Protein AF-A0A1A8JD53-F1 (afdb_monomer_lite)

InterPro domains:
  IPR029255 Ceroid-lipofuscinosis neuronal protein 6 [PF15156] (1-127)
  IPR029255 Ceroid-lipofuscinosis neuronal protein 6 [PTHR16244] (1-127)

Organism: Nothobranchius kuhntae (NCBI:txid321403)

Sequence (157 aa):
LIERSPRVVSRTAIYICIITFVMGASIHLVGDSINHRLILSGYQLHLSVRENPIIKDLKPASLIDSFELLYYYDEHLGHLLWYIPFFIILFIYFSGCFSSSEEQRKMPVSGWLLLGPSALYYCFGVTVLLVTLWVAFLWNDPVLRHKYPRLFYVPEP

pLDDT: mean 76.56, std 12.84, range [42.78, 91.38]

Foldseek 3Di:
DQVPFPDPDPPVVVVVLVVLLVVLVVLQVVLVVVVVVCVVVVFDPVDQLVVTPVNVPDPPPVVSVVNNVSVCCNVPVSVVSNCVSVVVVLVCVLVRVLPDPDDPDDDPPVSVVVSVVVSVVVVVVVVVVVVVVVVVVCVPDVVNCVVDVDPDDDDDD

Structure (mmCIF, N/CA/C/O backbone):
data_AF-A0A1A8JD53-F1
#
_entry.id   AF-A0A1A8JD53-F1
#
loop_
_atom_site.group_PDB
_atom_site.id
_atom_site.type_symbol
_atom_site.label_atom_id
_atom_site.label_alt_id
_atom_site.label_comp_id
_atom_site.label_asym_id
_atom_site.label_entity_id
_atom_site.label_seq_id
_atom_site.pdbx_PDB_ins_code
_atom_site.Cartn_x
_atom_site.Cartn_y
_atom_site.Cartn_z
_atom_site.occupancy
_atom_site.B_iso_or_equiv
_atom_site.auth_seq_id
_atom_site.auth_comp_id
_atom_site.auth_asym_id
_atom_site.auth_atom_id
_atom_site.pdbx_PDB_model_num
ATOM 1 N N . LEU A 1 1 ? -20.731 8.889 11.500 1.00 47.28 1 LEU A N 1
ATOM 2 C CA . LEU A 1 1 ? -20.176 7.837 12.393 1.00 47.28 1 LEU A CA 1
ATOM 3 C C . LEU A 1 1 ? -19.236 8.403 13.470 1.00 47.28 1 LEU A C 1
ATOM 5 O O . LEU A 1 1 ? -19.379 7.990 14.608 1.00 47.28 1 LEU A O 1
ATOM 9 N N . ILE A 1 2 ? -18.364 9.383 13.177 1.00 43.22 2 ILE A N 1
ATOM 10 C CA . ILE A 1 2 ? -17.500 10.055 14.184 1.00 43.22 2 ILE A CA 1
ATOM 11 C C . ILE A 1 2 ? -18.265 11.010 15.125 1.00 43.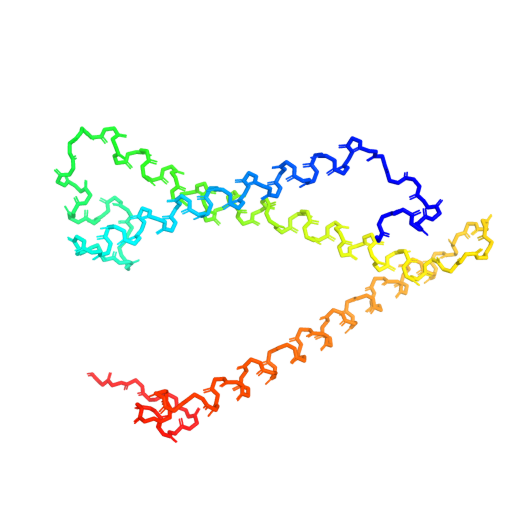22 2 ILE A C 1
ATOM 13 O O . ILE A 1 2 ? -17.906 11.155 16.286 1.00 43.22 2 ILE A O 1
ATOM 17 N N . GLU A 1 3 ? -19.360 11.612 14.658 1.00 46.44 3 GLU A N 1
ATOM 18 C CA . GLU A 1 3 ? -20.115 12.638 15.402 1.00 46.44 3 GLU A CA 1
ATOM 19 C C . GLU A 1 3 ? -20.948 12.105 16.583 1.00 46.44 3 GLU A C 1
ATOM 21 O O . GLU A 1 3 ? -21.433 12.881 17.397 1.00 46.44 3 GLU A O 1
ATOM 26 N N . ARG A 1 4 ? -21.119 10.780 16.691 1.00 50.25 4 ARG A N 1
ATOM 27 C CA . ARG A 1 4 ? -21.910 10.133 17.756 1.00 50.25 4 ARG A CA 1
ATOM 28 C C . ARG A 1 4 ? -21.063 9.476 18.852 1.00 50.25 4 ARG A C 1
ATOM 30 O O . ARG A 1 4 ? -21.623 8.815 19.719 1.00 50.25 4 ARG A O 1
ATOM 37 N N . SER A 1 5 ? -19.736 9.617 18.817 1.00 44.72 5 SER A N 1
ATOM 38 C CA . SER A 1 5 ? -18.856 9.005 19.820 1.00 44.72 5 SER A CA 1
ATOM 39 C C . SER A 1 5 ? -18.658 9.933 21.030 1.00 44.72 5 SER A C 1
ATOM 41 O O . SER A 1 5 ? -18.235 11.073 20.841 1.00 44.72 5 SER A O 1
ATOM 43 N N . PRO A 1 6 ? -18.889 9.466 22.275 1.00 46.75 6 PRO A N 1
ATOM 44 C CA . PRO A 1 6 ? -18.688 10.259 23.494 1.00 46.75 6 PRO A CA 1
ATOM 45 C C . PRO A 1 6 ? -17.206 10.524 23.817 1.00 46.75 6 PRO A C 1
ATOM 47 O O . PRO A 1 6 ? -16.895 11.319 24.703 1.00 46.75 6 PRO A O 1
ATOM 50 N N . ARG A 1 7 ? -16.268 9.878 23.107 1.00 52.19 7 ARG A N 1
ATOM 51 C CA . ARG A 1 7 ? -14.827 10.141 23.215 1.00 52.19 7 ARG A CA 1
ATOM 52 C C . ARG A 1 7 ? -14.381 11.042 22.070 1.00 52.19 7 ARG A C 1
ATOM 54 O O . ARG A 1 7 ? -14.359 10.623 20.914 1.00 52.19 7 ARG A O 1
ATOM 61 N N . VAL A 1 8 ? -13.985 12.266 22.412 1.00 55.59 8 VAL A N 1
ATOM 62 C CA . VAL A 1 8 ? -13.417 13.237 21.472 1.00 55.59 8 VAL A CA 1
ATOM 63 C C . VAL A 1 8 ? -12.033 12.745 21.048 1.00 55.59 8 VAL A C 1
ATOM 65 O O . VAL A 1 8 ? -11.030 13.018 21.704 1.00 55.59 8 VAL A O 1
ATOM 68 N N . VAL A 1 9 ? -11.963 11.970 19.966 1.00 61.91 9 VAL A N 1
ATOM 69 C CA . VAL A 1 9 ? -10.680 11.685 19.315 1.00 61.91 9 VAL A CA 1
ATOM 70 C C . VAL A 1 9 ? -10.125 13.025 18.835 1.00 61.91 9 VAL A C 1
ATOM 72 O O . VAL A 1 9 ? -10.843 13.804 18.204 1.00 61.91 9 VAL A O 1
ATOM 75 N N . SER A 1 10 ? -8.868 13.323 19.174 1.00 72.25 10 SER A N 1
ATOM 76 C CA . SER A 1 10 ? -8.233 14.584 18.783 1.00 72.25 10 SER A CA 1
ATOM 77 C C . SER A 1 10 ? -8.376 14.787 17.274 1.00 72.25 10 SER A C 1
ATOM 79 O O . SER A 1 10 ? -7.968 13.929 16.490 1.00 72.25 10 SER A O 1
ATOM 81 N N . ARG A 1 11 ? -8.949 15.925 16.860 1.00 77.38 11 ARG A N 1
ATOM 82 C CA . ARG A 1 11 ? -9.136 16.262 15.438 1.00 77.38 11 ARG A CA 1
ATOM 83 C C . ARG A 1 11 ? -7.814 16.174 14.673 1.00 77.38 11 ARG A C 1
ATOM 85 O O . ARG A 1 11 ? -7.787 15.682 13.552 1.00 77.38 11 ARG A O 1
ATOM 92 N N . THR A 1 12 ? -6.713 16.556 15.318 1.00 79.25 12 THR A N 1
ATOM 93 C CA . THR A 1 12 ? -5.354 16.429 14.781 1.00 79.25 12 THR A CA 1
ATOM 94 C C . THR A 1 12 ? -4.987 14.976 14.479 1.00 79.25 12 THR A C 1
ATOM 96 O O . THR A 1 12 ? -4.462 14.694 13.408 1.00 79.25 12 THR A O 1
ATOM 99 N N . ALA A 1 13 ? -5.306 14.038 15.375 1.00 77.94 13 ALA A N 1
ATOM 100 C CA . ALA A 1 13 ? -5.021 12.617 15.167 1.00 77.94 13 ALA A CA 1
ATOM 101 C C . ALA A 1 13 ? -5.834 12.031 14.001 1.00 77.94 13 ALA A C 1
ATOM 103 O O . ALA A 1 13 ? -5.307 11.232 13.228 1.00 77.94 13 ALA A O 1
ATOM 104 N N . ILE A 1 14 ? -7.088 12.469 13.835 1.00 79.38 14 ILE A N 1
ATOM 105 C CA . ILE A 1 14 ? -7.931 12.076 12.697 1.00 79.38 14 ILE A CA 1
ATOM 106 C C . ILE A 1 14 ? -7.319 12.577 11.387 1.00 79.38 14 ILE A C 1
ATOM 108 O O . ILE A 1 14 ? -7.165 11.794 10.454 1.00 79.38 14 ILE A O 1
ATOM 112 N N . TYR A 1 15 ? -6.925 13.852 11.319 1.00 81.75 15 TYR A N 1
ATOM 113 C CA . TYR A 1 15 ? -6.302 14.400 10.113 1.00 81.75 15 TYR A CA 1
ATOM 114 C C . TYR A 1 15 ? -4.985 13.709 9.774 1.00 81.75 15 TYR A C 1
ATOM 116 O O . TYR A 1 15 ? -4.769 13.390 8.611 1.00 81.75 15 TYR A O 1
ATOM 124 N N . ILE A 1 16 ? -4.147 13.404 10.769 1.00 85.00 16 ILE A N 1
ATOM 125 C CA . ILE A 1 16 ? -2.920 12.630 10.549 1.00 85.00 16 ILE A CA 1
ATOM 126 C C . ILE A 1 16 ? -3.257 11.247 9.981 1.00 85.00 16 ILE A C 1
ATOM 128 O O . ILE A 1 16 ? -2.661 10.852 8.988 1.00 85.00 16 ILE A O 1
ATOM 132 N N . CYS A 1 17 ? -4.248 10.537 10.531 1.00 82.00 17 CYS A N 1
ATOM 133 C CA . CYS A 1 17 ? -4.659 9.233 9.998 1.00 82.00 17 CYS A CA 1
ATOM 134 C C . CYS A 1 17 ? -5.154 9.324 8.548 1.00 82.00 17 CYS A C 1
ATOM 136 O O . CYS A 1 17 ? -4.777 8.491 7.727 1.00 82.00 17 CYS A O 1
ATOM 138 N N . ILE A 1 18 ? -5.966 10.339 8.225 1.00 84.94 18 ILE A N 1
ATOM 139 C CA . ILE A 1 18 ? -6.466 10.561 6.861 1.00 84.94 18 ILE A CA 1
ATOM 140 C C . ILE A 1 18 ? -5.305 10.868 5.913 1.00 84.94 18 ILE A C 1
ATOM 142 O O . ILE A 1 18 ? -5.225 10.261 4.853 1.00 84.94 18 ILE A O 1
ATOM 146 N N . ILE A 1 19 ? -4.392 11.767 6.289 1.00 87.06 19 ILE A N 1
ATOM 147 C CA . ILE A 1 19 ? -3.236 12.138 5.461 1.00 87.06 19 ILE A CA 1
ATOM 148 C C . ILE A 1 19 ? -2.350 10.918 5.202 1.00 87.06 19 ILE A C 1
ATOM 150 O O . ILE A 1 19 ? -2.014 10.651 4.053 1.00 87.06 19 ILE A O 1
ATOM 154 N N . THR A 1 20 ? -2.017 10.152 6.242 1.00 87.25 20 THR A N 1
ATOM 155 C CA . THR A 1 20 ? -1.215 8.924 6.142 1.00 87.25 20 THR A CA 1
ATOM 156 C C . THR A 1 20 ? -1.873 7.908 5.208 1.00 87.25 20 THR A C 1
ATOM 158 O O . THR A 1 20 ? -1.216 7.382 4.311 1.00 87.25 20 THR A O 1
ATOM 161 N N . PHE A 1 21 ? -3.181 7.684 5.358 1.00 87.06 21 PHE A N 1
ATOM 162 C CA . PHE A 1 21 ? -3.932 6.760 4.510 1.00 87.06 21 PHE A CA 1
ATOM 163 C C . PHE A 1 21 ? -3.987 7.223 3.047 1.00 87.06 21 PHE A C 1
ATOM 165 O O . PHE A 1 21 ? -3.718 6.438 2.139 1.00 87.06 21 PHE A O 1
ATOM 172 N N . VAL A 1 22 ? -4.303 8.502 2.809 1.00 90.12 22 VAL A N 1
ATOM 173 C CA . VAL A 1 22 ? -4.364 9.089 1.461 1.00 90.12 22 VAL A CA 1
ATOM 174 C C . VAL A 1 22 ? -2.994 9.041 0.791 1.00 90.12 22 VAL A C 1
ATOM 176 O O . VAL A 1 22 ? -2.910 8.698 -0.387 1.00 90.12 22 VAL A O 1
ATOM 179 N N . MET A 1 23 ? -1.924 9.329 1.532 1.00 91.25 23 MET A N 1
ATOM 180 C CA . MET A 1 23 ? -0.552 9.230 1.037 1.00 91.25 23 MET A CA 1
ATOM 181 C C . MET A 1 23 ? -0.228 7.794 0.605 1.00 91.25 23 MET A C 1
ATOM 183 O O . MET A 1 23 ? 0.182 7.588 -0.535 1.00 91.25 23 MET A O 1
ATOM 187 N N . GLY A 1 24 ? -0.484 6.804 1.470 1.00 88.31 24 GLY A N 1
ATOM 188 C CA . GLY A 1 24 ? -0.259 5.388 1.156 1.00 88.31 24 GLY A CA 1
ATOM 189 C C . GLY A 1 24 ? -1.056 4.916 -0.063 1.00 88.31 24 GLY A C 1
ATOM 190 O O . GLY A 1 24 ? -0.487 4.328 -0.976 1.00 88.31 24 GLY A O 1
ATOM 191 N N . ALA A 1 25 ? -2.348 5.258 -0.133 1.00 88.44 25 ALA A N 1
ATOM 192 C CA . ALA A 1 25 ? -3.197 4.927 -1.281 1.00 88.44 25 ALA A CA 1
ATOM 193 C C . ALA A 1 25 ? -2.707 5.576 -2.587 1.00 88.44 25 ALA A C 1
ATOM 195 O O . ALA A 1 25 ? -2.771 4.962 -3.648 1.00 88.44 25 ALA A O 1
ATOM 196 N N . SER A 1 26 ? -2.220 6.818 -2.514 1.00 90.81 26 SER A N 1
ATOM 197 C CA . SER A 1 26 ? -1.728 7.548 -3.688 1.00 90.81 26 SER A CA 1
ATOM 198 C C . SER A 1 26 ? -0.458 6.916 -4.247 1.00 90.81 26 SER A C 1
ATOM 200 O O . SER A 1 26 ? -0.342 6.764 -5.459 1.00 90.81 26 SER A O 1
ATOM 202 N N . ILE A 1 27 ? 0.475 6.521 -3.376 1.00 89.12 27 ILE A N 1
ATOM 203 C CA . ILE A 1 27 ? 1.708 5.840 -3.790 1.00 89.12 27 ILE A CA 1
ATOM 204 C C . ILE A 1 27 ? 1.383 4.500 -4.447 1.00 89.12 27 ILE A C 1
ATOM 206 O O . ILE A 1 27 ? 1.912 4.226 -5.520 1.00 89.12 27 ILE A O 1
ATOM 210 N N . HIS A 1 28 ? 0.458 3.734 -3.869 1.00 89.81 28 HIS A N 1
ATOM 211 C CA . HIS A 1 28 ? 0.033 2.454 -4.428 1.00 89.81 28 HIS A CA 1
ATOM 212 C C . HIS A 1 28 ? -0.610 2.599 -5.810 1.00 89.81 28 HIS A C 1
ATOM 214 O O . HIS A 1 28 ? -0.224 1.924 -6.757 1.00 89.81 28 HIS A O 1
ATOM 220 N N . LEU A 1 29 ? -1.509 3.575 -5.980 1.00 91.25 29 LEU A N 1
ATOM 221 C CA . LEU A 1 29 ? -2.111 3.872 -7.285 1.00 91.25 29 LEU A CA 1
ATOM 222 C C . LEU A 1 29 ? -1.072 4.295 -8.334 1.00 91.25 29 LEU A C 1
ATOM 224 O O . LEU A 1 29 ? -1.199 3.955 -9.513 1.00 91.25 29 LEU A O 1
ATOM 228 N N . VAL A 1 30 ? -0.049 5.049 -7.925 1.00 91.38 30 VAL A N 1
ATOM 229 C CA . VAL A 1 30 ? 1.059 5.435 -8.810 1.00 91.38 30 VAL A CA 1
ATOM 230 C C . VAL A 1 30 ? 1.908 4.215 -9.178 1.00 91.38 30 VAL A C 1
ATOM 232 O O . VAL A 1 30 ? 2.227 4.049 -10.359 1.00 91.38 30 VAL A O 1
ATOM 235 N N . GLY A 1 31 ? 2.220 3.357 -8.203 1.00 88.75 31 GLY A N 1
ATOM 236 C CA . GLY A 1 31 ? 2.914 2.082 -8.394 1.00 88.75 31 GLY A CA 1
ATOM 237 C C . GLY A 1 31 ? 2.191 1.190 -9.400 1.00 88.75 31 GLY A C 1
ATOM 238 O O . GLY A 1 31 ? 2.771 0.827 -10.425 1.00 88.75 31 GLY A O 1
ATOM 239 N N . ASP A 1 32 ? 0.896 0.955 -9.193 1.00 88.19 32 ASP A N 1
ATOM 240 C CA . ASP A 1 32 ? 0.044 0.156 -10.079 1.00 88.19 32 ASP A CA 1
ATOM 241 C C . ASP A 1 32 ? -0.048 0.735 -11.494 1.00 88.19 32 ASP A C 1
ATOM 243 O O . ASP A 1 32 ? 0.071 0.009 -12.483 1.00 88.19 32 ASP A O 1
ATOM 247 N N . SER A 1 33 ? -0.216 2.055 -11.623 1.00 90.56 33 SER A N 1
ATOM 248 C CA . SER A 1 33 ? -0.274 2.721 -12.930 1.00 90.56 33 SER A CA 1
ATOM 249 C C . SER A 1 33 ? 1.026 2.536 -13.722 1.00 90.56 33 SER A C 1
ATOM 251 O O . SER A 1 33 ? 0.998 2.309 -14.938 1.00 90.56 33 SER A O 1
ATOM 253 N N . ILE A 1 34 ? 2.175 2.643 -13.052 1.00 87.94 34 ILE A N 1
ATOM 254 C CA . ILE A 1 34 ? 3.486 2.430 -13.672 1.00 87.94 34 ILE A CA 1
ATOM 255 C C . ILE A 1 34 ? 3.672 0.956 -14.017 1.00 87.94 34 ILE A C 1
ATOM 257 O O . ILE A 1 34 ? 4.036 0.649 -15.152 1.00 87.94 34 ILE A O 1
ATOM 261 N N . ASN A 1 35 ? 3.364 0.052 -13.089 1.00 87.50 35 ASN A N 1
ATOM 262 C CA . ASN A 1 35 ? 3.493 -1.386 -13.291 1.00 87.50 35 ASN A CA 1
ATOM 263 C C . ASN A 1 35 ? 2.635 -1.859 -14.473 1.00 87.50 35 ASN A C 1
ATOM 265 O O . ASN A 1 35 ? 3.122 -2.547 -15.363 1.00 87.50 35 ASN A O 1
ATOM 269 N N . HIS A 1 36 ? 1.392 -1.385 -14.572 1.00 87.38 36 HIS A N 1
ATOM 270 C CA . HIS A 1 36 ? 0.516 -1.679 -15.703 1.00 87.38 36 HIS A CA 1
ATOM 271 C C . HIS A 1 36 ? 1.120 -1.228 -17.043 1.00 87.38 36 HIS A C 1
ATOM 273 O O . HIS A 1 36 ? 1.113 -1.978 -18.020 1.00 87.38 36 HIS A O 1
ATOM 279 N N . ARG A 1 37 ? 1.694 -0.018 -17.107 1.00 88.50 37 ARG A N 1
ATOM 280 C CA . ARG A 1 37 ? 2.381 0.470 -18.319 1.00 88.50 37 ARG A CA 1
ATOM 281 C C . ARG A 1 37 ? 3.634 -0.336 -18.642 1.00 88.50 37 ARG A C 1
ATOM 283 O O . ARG A 1 37 ? 3.914 -0.570 -19.813 1.00 88.50 37 ARG A O 1
ATOM 290 N N . LEU A 1 38 ? 4.379 -0.753 -17.626 1.00 85.81 38 LEU A N 1
ATOM 291 C CA . LEU A 1 38 ? 5.565 -1.581 -17.793 1.00 85.81 38 LEU A CA 1
ATOM 292 C C . LEU A 1 38 ? 5.191 -2.971 -18.323 1.00 85.81 38 LEU A C 1
ATOM 294 O O . LEU A 1 38 ? 5.819 -3.438 -19.272 1.00 85.81 38 LEU A O 1
ATOM 298 N N . ILE A 1 39 ? 4.139 -3.600 -17.794 1.00 86.69 39 ILE A N 1
ATOM 299 C CA . ILE A 1 39 ? 3.639 -4.903 -18.266 1.00 86.69 39 ILE A CA 1
ATOM 300 C C . ILE A 1 39 ? 3.246 -4.826 -19.746 1.00 86.69 39 ILE A C 1
ATOM 302 O O . ILE A 1 39 ? 3.615 -5.710 -20.517 1.00 86.69 39 ILE A O 1
ATOM 306 N N . LEU A 1 40 ? 2.580 -3.744 -20.170 1.00 87.19 40 LEU A N 1
ATOM 307 C CA . LEU A 1 40 ? 2.259 -3.513 -21.587 1.00 87.19 40 LEU A CA 1
ATOM 308 C C . LEU A 1 40 ? 3.508 -3.404 -22.477 1.00 87.19 40 LEU A C 1
ATOM 310 O O . LEU A 1 40 ? 3.459 -3.783 -23.644 1.00 87.19 40 LEU A O 1
ATOM 314 N N . SER A 1 41 ? 4.626 -2.930 -21.928 1.00 83.88 41 SER A N 1
ATOM 315 C CA . SER A 1 41 ? 5.925 -2.871 -22.610 1.00 83.88 41 SER A CA 1
ATOM 316 C C . SER A 1 41 ? 6.715 -4.188 -22.546 1.00 83.88 41 SER A C 1
ATOM 318 O O . SER A 1 41 ? 7.816 -4.251 -23.087 1.00 83.88 41 SER A O 1
ATOM 320 N N . GLY A 1 42 ? 6.176 -5.235 -21.905 1.00 83.81 42 GLY A N 1
ATOM 321 C CA . GLY A 1 42 ? 6.791 -6.563 -21.775 1.00 83.81 42 GLY A CA 1
ATOM 322 C C . GLY A 1 42 ? 7.471 -6.837 -20.428 1.00 83.81 42 GLY A C 1
ATOM 323 O O . GLY A 1 42 ? 8.277 -7.764 -20.328 1.00 83.81 42 GLY A O 1
ATOM 324 N N . TYR A 1 43 ? 7.205 -6.024 -19.399 1.00 83.44 43 TYR A N 1
ATOM 325 C CA . TYR A 1 43 ? 7.851 -6.152 -18.092 1.00 83.44 43 TYR A CA 1
ATOM 326 C C . TYR A 1 43 ? 7.517 -7.482 -17.416 1.00 83.44 43 TYR A C 1
ATOM 328 O O . TYR A 1 43 ? 6.362 -7.818 -17.161 1.00 83.44 43 TYR A O 1
ATOM 336 N N . GLN A 1 44 ? 8.566 -8.228 -17.086 1.00 83.81 44 GLN A N 1
ATOM 337 C CA . GLN A 1 44 ? 8.485 -9.472 -16.337 1.00 83.81 44 GLN A CA 1
ATOM 338 C C . GLN A 1 44 ? 8.393 -9.225 -14.824 1.00 83.81 44 GLN A C 1
ATOM 340 O O . GLN A 1 44 ? 9.377 -8.869 -14.184 1.00 83.81 44 GLN A O 1
ATOM 345 N N . LEU A 1 45 ? 7.214 -9.489 -14.253 1.00 79.88 45 LEU A N 1
ATOM 346 C CA . LEU A 1 45 ? 6.909 -9.327 -12.821 1.00 79.88 45 LEU A CA 1
ATOM 347 C C . LEU A 1 45 ? 7.742 -10.214 -11.880 1.00 79.88 45 LEU A C 1
ATOM 349 O O . LEU A 1 45 ? 7.829 -9.925 -10.696 1.00 79.88 45 LEU A O 1
ATOM 353 N N . HIS A 1 46 ? 8.323 -11.305 -12.385 1.00 79.31 46 HIS A N 1
ATOM 354 C CA . HIS A 1 46 ? 9.126 -12.228 -11.574 1.00 79.31 46 HIS A CA 1
ATOM 355 C C . HIS A 1 46 ? 10.573 -11.759 -11.378 1.00 79.31 46 HIS A C 1
ATOM 357 O O . HIS A 1 46 ? 11.289 -12.326 -10.556 1.00 79.31 46 HIS A O 1
ATOM 363 N N . LEU A 1 47 ? 11.013 -10.768 -12.157 1.00 81.00 47 LEU A N 1
ATOM 364 C CA . LEU A 1 47 ? 12.338 -10.179 -12.032 1.00 81.00 47 LEU A CA 1
ATOM 365 C C . LEU A 1 47 ? 12.267 -8.942 -11.149 1.00 81.00 47 LEU A C 1
ATOM 367 O O . LEU A 1 47 ? 11.296 -8.182 -11.198 1.00 81.00 47 LEU A O 1
ATOM 371 N N . SER A 1 48 ? 13.337 -8.701 -10.395 1.00 80.81 48 SER A N 1
ATOM 372 C CA . SER A 1 48 ? 13.488 -7.424 -9.705 1.00 80.81 48 SER A CA 1
ATOM 373 C C . SER A 1 48 ? 13.55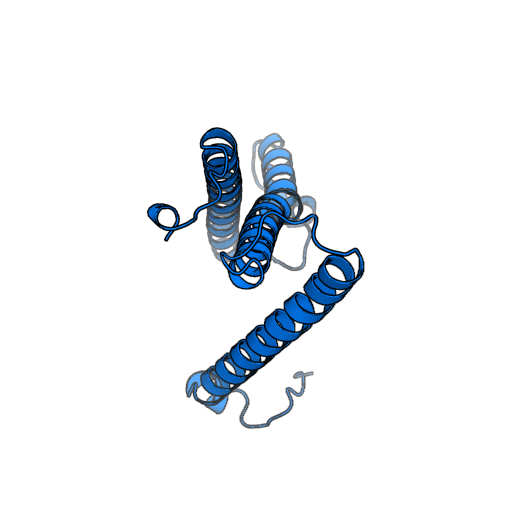9 -6.271 -10.717 1.00 80.81 48 SER A C 1
ATOM 375 O O . SER A 1 48 ? 13.994 -6.438 -11.864 1.00 80.81 48 SER A O 1
ATOM 377 N N . VAL A 1 49 ? 13.166 -5.071 -10.277 1.00 81.94 49 VAL A N 1
ATOM 378 C CA . VAL A 1 49 ? 13.149 -3.839 -11.091 1.00 81.94 49 VAL A CA 1
ATOM 379 C C . VAL A 1 49 ? 14.474 -3.635 -11.836 1.00 81.94 49 VAL A C 1
ATOM 381 O O . VAL A 1 49 ? 14.485 -3.323 -13.026 1.00 81.94 49 VAL A O 1
ATOM 384 N N . ARG A 1 50 ? 15.602 -3.879 -11.158 1.00 81.44 50 ARG A N 1
ATOM 385 C CA . ARG A 1 50 ? 16.958 -3.681 -11.690 1.00 81.44 50 ARG A CA 1
ATOM 386 C C . ARG A 1 50 ? 17.408 -4.787 -12.645 1.00 81.44 50 ARG A C 1
ATOM 388 O O . ARG A 1 50 ? 18.292 -4.562 -13.471 1.00 81.44 50 ARG A O 1
ATOM 395 N N . GLU A 1 51 ? 16.838 -5.981 -12.549 1.00 83.88 51 GLU A N 1
ATOM 396 C CA . GLU A 1 51 ? 17.199 -7.117 -13.403 1.00 83.88 51 GLU A CA 1
ATOM 397 C C . GLU A 1 51 ? 16.452 -7.106 -14.733 1.00 83.88 51 GLU A C 1
ATOM 399 O O . GLU A 1 51 ? 16.966 -7.644 -15.721 1.00 83.88 51 GLU A O 1
ATOM 404 N N . ASN A 1 52 ? 15.299 -6.438 -14.774 1.00 84.12 52 ASN A N 1
ATOM 405 C CA . ASN A 1 52 ? 14.412 -6.428 -15.922 1.00 84.12 52 ASN A CA 1
ATOM 406 C C . ASN A 1 52 ? 15.048 -5.723 -17.141 1.00 84.12 52 ASN A C 1
ATOM 408 O O . ASN A 1 52 ? 15.451 -4.557 -17.045 1.00 84.12 52 ASN A O 1
ATOM 412 N N . PRO A 1 53 ? 15.136 -6.392 -18.308 1.00 82.75 53 PRO A N 1
ATOM 413 C CA . PRO A 1 53 ? 15.815 -5.849 -19.485 1.00 82.75 53 PRO A CA 1
ATOM 414 C C . PRO A 1 53 ? 15.176 -4.556 -20.003 1.00 82.75 53 PRO A C 1
ATOM 416 O O . PRO A 1 53 ? 15.892 -3.689 -20.497 1.00 82.75 53 PRO A O 1
ATOM 419 N N . ILE A 1 54 ? 13.861 -4.384 -19.829 1.00 82.50 54 ILE A N 1
ATOM 420 C CA . ILE A 1 54 ? 13.145 -3.176 -20.265 1.00 82.50 54 ILE A CA 1
ATOM 421 C C . ILE A 1 54 ? 13.568 -1.968 -19.439 1.00 82.50 54 ILE A C 1
ATOM 423 O O . ILE A 1 54 ? 13.728 -0.884 -19.983 1.00 82.50 54 ILE A O 1
ATOM 427 N N . ILE A 1 55 ? 13.797 -2.152 -18.137 1.00 80.81 55 ILE A N 1
ATOM 428 C CA . ILE A 1 55 ? 14.231 -1.064 -17.259 1.00 80.81 55 ILE A CA 1
ATOM 429 C C . ILE A 1 55 ? 15.696 -0.701 -17.504 1.00 80.81 55 ILE A C 1
ATOM 431 O O . ILE A 1 55 ? 16.043 0.476 -17.447 1.00 80.81 55 ILE A O 1
ATOM 435 N N . LYS A 1 56 ? 16.547 -1.674 -17.851 1.00 81.50 56 LYS A N 1
ATOM 436 C CA . LYS A 1 56 ? 17.957 -1.423 -18.205 1.00 81.50 56 LYS A CA 1
ATOM 437 C C . LYS A 1 56 ? 18.124 -0.595 -19.480 1.00 81.50 56 LYS A C 1
ATOM 439 O O . LYS A 1 56 ? 19.131 0.096 -19.614 1.00 81.50 56 LYS A O 1
ATOM 444 N N . ASP A 1 57 ? 17.164 -0.671 -20.398 1.00 83.56 57 ASP A N 1
ATOM 445 C CA . ASP A 1 57 ? 17.182 0.100 -21.645 1.00 83.56 57 ASP A CA 1
ATOM 446 C C . ASP A 1 57 ? 16.689 1.550 -21.457 1.00 83.56 57 ASP A C 1
ATOM 448 O O . ASP A 1 57 ? 16.924 2.419 -22.300 1.00 83.56 57 ASP A O 1
ATOM 452 N N . LEU A 1 58 ? 16.055 1.858 -20.315 1.00 80.62 58 LEU A N 1
ATOM 453 C CA . LEU A 1 58 ? 15.579 3.206 -20.012 1.00 80.62 58 LEU A CA 1
ATOM 454 C C . LEU A 1 58 ? 16.747 4.162 -19.738 1.00 80.62 58 LEU A C 1
ATOM 456 O O . LEU A 1 58 ? 17.623 3.920 -18.907 1.00 80.62 58 LEU A O 1
ATOM 460 N N . LYS A 1 59 ? 16.716 5.314 -20.413 1.00 81.19 59 LYS A N 1
ATOM 461 C CA . LYS A 1 59 ? 17.600 6.456 -20.153 1.00 81.19 59 LYS A CA 1
ATOM 462 C C . LYS A 1 59 ? 16.766 7.625 -19.621 1.00 81.19 59 LYS A C 1
ATOM 464 O O . LYS A 1 59 ? 15.684 7.865 -20.157 1.00 81.19 59 LYS A O 1
ATOM 469 N N . PRO A 1 60 ? 17.258 8.405 -18.643 1.00 87.19 60 PRO A N 1
ATOM 470 C CA . PRO A 1 60 ? 18.562 8.313 -17.974 1.00 87.19 60 PRO A CA 1
ATOM 471 C C . PRO A 1 60 ? 18.626 7.217 -16.895 1.00 87.19 60 PRO A C 1
ATOM 473 O O . PRO A 1 60 ? 17.604 6.805 -16.360 1.00 87.19 60 PRO A O 1
ATOM 476 N N . ALA A 1 61 ? 19.841 6.798 -16.520 1.00 81.50 61 ALA A N 1
ATOM 477 C CA . ALA A 1 61 ? 20.057 5.751 -15.511 1.00 81.50 61 ALA A CA 1
ATOM 478 C C . ALA A 1 61 ? 19.467 6.089 -14.125 1.00 81.50 61 ALA A C 1
ATOM 480 O O . ALA A 1 61 ? 19.073 5.187 -13.395 1.00 81.50 61 ALA A O 1
ATOM 481 N N . SER A 1 62 ? 19.321 7.376 -13.790 1.00 84.25 62 SER A N 1
ATOM 482 C CA . SER A 1 62 ? 18.667 7.833 -12.552 1.00 84.25 62 SER A CA 1
ATOM 483 C C . SER A 1 62 ? 17.180 7.465 -12.463 1.00 84.25 62 SER A C 1
ATOM 485 O O . SER A 1 62 ? 16.598 7.453 -11.376 1.00 84.25 62 SER A O 1
ATOM 487 N N . LEU A 1 63 ? 16.547 7.159 -13.599 1.00 85.62 63 LEU A N 1
ATOM 488 C CA . LEU A 1 63 ? 15.164 6.699 -13.650 1.00 85.62 63 LEU A CA 1
ATOM 489 C C . LEU A 1 63 ? 15.024 5.301 -13.024 1.00 85.62 63 LEU A C 1
ATOM 491 O O . LEU A 1 63 ? 14.019 5.021 -12.379 1.00 85.62 63 LEU A O 1
ATOM 495 N N . ILE A 1 64 ? 16.050 4.455 -13.161 1.00 86.44 64 ILE A N 1
ATOM 496 C CA . ILE A 1 64 ? 16.087 3.104 -12.586 1.00 86.44 64 ILE A CA 1
ATOM 497 C C . ILE A 1 64 ? 16.059 3.191 -11.059 1.00 86.44 64 ILE A C 1
ATOM 499 O O . ILE A 1 64 ? 15.239 2.531 -10.427 1.00 86.44 64 ILE A O 1
ATOM 503 N N . ASP A 1 65 ? 16.884 4.068 -10.481 1.00 88.88 65 ASP A N 1
ATOM 504 C CA . ASP A 1 65 ? 16.919 4.284 -9.030 1.00 88.88 65 ASP A CA 1
ATOM 505 C C . ASP A 1 65 ? 15.585 4.855 -8.517 1.00 88.88 65 ASP A C 1
ATOM 507 O O . ASP A 1 65 ? 15.122 4.501 -7.435 1.00 88.88 65 ASP A O 1
ATOM 511 N N . SER A 1 66 ? 14.923 5.700 -9.315 1.00 89.56 66 SER A N 1
ATOM 512 C CA . SER A 1 66 ? 13.600 6.241 -8.977 1.00 89.56 66 SER A CA 1
ATOM 513 C C . SER A 1 66 ? 12.515 5.160 -8.980 1.00 89.56 66 SER A C 1
ATOM 515 O O . SER A 1 66 ? 11.654 5.164 -8.103 1.00 89.56 66 SER A O 1
ATOM 517 N N . PHE A 1 67 ? 12.550 4.225 -9.936 1.00 88.19 67 PHE A N 1
ATOM 518 C CA . PHE A 1 67 ? 11.618 3.094 -9.971 1.00 88.19 67 PHE A CA 1
ATOM 519 C C . PHE A 1 67 ? 11.866 2.098 -8.846 1.00 88.19 67 PHE A C 1
ATOM 521 O O . PHE A 1 67 ? 10.909 1.626 -8.243 1.00 88.19 67 PHE A O 1
ATOM 528 N N . GLU A 1 68 ? 13.127 1.799 -8.540 1.00 88.06 68 GLU A N 1
ATOM 529 C CA . GLU A 1 68 ? 13.482 0.936 -7.414 1.00 88.06 68 GLU A CA 1
ATOM 530 C C . GLU A 1 68 ? 13.019 1.552 -6.092 1.00 88.06 68 GLU A C 1
ATOM 532 O O . GLU A 1 68 ? 12.400 0.873 -5.273 1.00 88.06 68 GLU A O 1
ATOM 537 N N . LEU A 1 69 ? 13.230 2.860 -5.919 1.00 90.19 69 LEU A N 1
ATOM 538 C CA . LEU A 1 69 ? 12.739 3.583 -4.754 1.00 90.19 69 LEU A CA 1
ATOM 539 C C . LEU A 1 69 ? 11.211 3.580 -4.688 1.00 90.19 69 LEU A C 1
ATOM 541 O O . LEU A 1 69 ? 10.669 3.356 -3.612 1.00 90.19 69 LEU A O 1
ATOM 545 N N . LEU A 1 70 ? 10.516 3.818 -5.805 1.00 89.31 70 LEU A N 1
ATOM 546 C CA . LEU A 1 70 ? 9.054 3.796 -5.849 1.00 89.31 70 LEU A CA 1
ATOM 547 C C . LEU A 1 70 ? 8.508 2.415 -5.479 1.00 89.31 70 LEU A C 1
ATOM 549 O O . LEU A 1 70 ? 7.585 2.33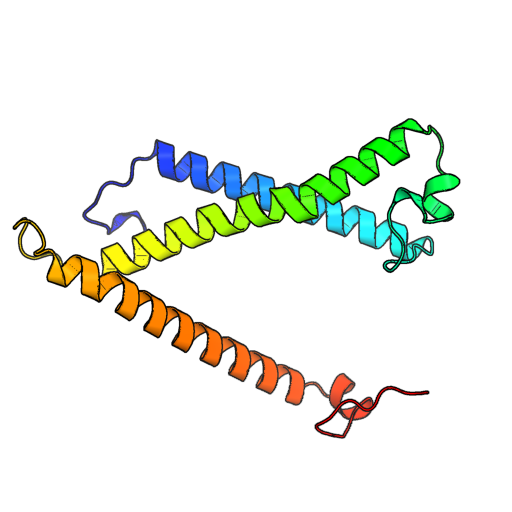2 -4.676 1.00 89.31 70 LEU A O 1
ATOM 553 N N . TYR A 1 71 ? 9.096 1.356 -6.031 1.00 87.94 71 TYR A N 1
ATOM 554 C CA . TYR A 1 71 ? 8.716 -0.023 -5.742 1.00 87.94 71 TYR A CA 1
ATOM 555 C C . TYR A 1 71 ? 8.936 -0.358 -4.260 1.00 87.94 71 TYR A C 1
ATOM 557 O O . TYR A 1 71 ? 8.027 -0.839 -3.590 1.00 87.94 71 TYR A O 1
ATOM 565 N N . TYR A 1 72 ? 10.097 0.011 -3.708 1.00 88.88 72 TYR A N 1
ATOM 566 C CA . TYR A 1 72 ? 10.382 -0.122 -2.277 1.00 88.88 72 TYR A CA 1
ATOM 567 C C . TYR A 1 72 ? 9.385 0.665 -1.413 1.00 88.88 72 TYR A C 1
ATOM 569 O O . TYR A 1 72 ? 8.924 0.186 -0.374 1.00 88.88 72 TYR A O 1
ATOM 577 N N . TYR A 1 73 ? 9.049 1.888 -1.828 1.00 88.88 73 TYR A N 1
ATOM 578 C CA . TYR A 1 73 ? 8.124 2.741 -1.095 1.00 88.88 73 TYR A CA 1
ATOM 579 C C . TYR A 1 73 ? 6.707 2.177 -1.126 1.00 88.88 73 TYR A C 1
ATOM 581 O O . TYR A 1 73 ? 6.039 2.216 -0.103 1.00 88.88 73 TYR A O 1
ATOM 589 N N . ASP A 1 74 ? 6.251 1.638 -2.251 1.00 88.81 74 ASP A N 1
ATOM 590 C CA . ASP A 1 74 ? 4.930 1.027 -2.370 1.00 88.81 74 ASP A CA 1
ATOM 591 C C . ASP A 1 74 ? 4.819 -0.260 -1.533 1.00 88.81 74 ASP A C 1
ATOM 593 O O . ASP A 1 74 ? 3.985 -0.351 -0.627 1.00 88.81 74 ASP A O 1
ATOM 597 N N . GLU A 1 75 ? 5.743 -1.203 -1.743 1.00 86.62 75 GLU A N 1
ATOM 598 C CA . GLU A 1 75 ? 5.693 -2.532 -1.125 1.00 86.62 75 GLU A CA 1
ATOM 599 C C . GLU A 1 75 ? 5.950 -2.494 0.390 1.00 86.62 75 GLU A C 1
ATOM 601 O O . GLU A 1 75 ? 5.341 -3.244 1.153 1.00 86.62 75 GLU A O 1
ATOM 606 N N . HIS A 1 76 ? 6.811 -1.598 0.877 1.00 86.31 76 HIS A N 1
ATOM 607 C CA . HIS A 1 76 ? 7.091 -1.517 2.313 1.00 86.31 76 HIS A CA 1
ATOM 608 C C . HIS A 1 76 ? 6.344 -0.381 3.002 1.00 86.31 76 HIS A C 1
ATOM 610 O O . HIS A 1 76 ? 5.647 -0.607 3.995 1.00 86.31 76 HIS A O 1
ATOM 616 N N . LEU A 1 77 ? 6.486 0.854 2.518 1.00 85.88 77 LEU A N 1
ATOM 617 C CA . LEU A 1 77 ? 5.925 2.014 3.210 1.00 85.88 77 LEU A CA 1
ATOM 618 C C . LEU A 1 77 ? 4.437 2.199 2.905 1.00 85.88 77 LEU A C 1
ATOM 620 O O . LEU A 1 77 ? 3.681 2.465 3.834 1.00 85.88 77 LEU A O 1
ATOM 624 N N . GLY A 1 78 ? 3.987 1.997 1.668 1.00 84.50 78 GLY A N 1
ATOM 625 C CA . GLY A 1 78 ? 2.585 2.100 1.259 1.00 84.50 78 GLY A CA 1
ATOM 626 C C . GLY A 1 78 ? 1.699 1.151 2.060 1.00 84.50 78 GLY A C 1
ATOM 627 O O . GLY A 1 78 ? 0.717 1.580 2.673 1.00 84.50 78 GLY A O 1
ATOM 628 N N . HIS A 1 79 ? 2.113 -0.113 2.171 1.00 84.31 79 HIS A N 1
ATOM 629 C CA . HIS A 1 79 ? 1.435 -1.100 3.010 1.00 84.31 79 HIS A CA 1
ATOM 630 C C . HIS A 1 79 ? 1.400 -0.710 4.494 1.00 84.31 79 HIS A C 1
ATOM 632 O O . HIS A 1 79 ? 0.343 -0.794 5.121 1.00 84.31 79 HIS A O 1
ATOM 638 N N . LEU A 1 80 ? 2.499 -0.208 5.068 1.00 85.44 80 LEU A N 1
ATOM 639 C CA . LEU A 1 80 ? 2.505 0.270 6.459 1.00 85.44 80 LEU A CA 1
ATOM 640 C C . LEU A 1 80 ? 1.577 1.475 6.671 1.00 85.44 80 LEU A C 1
ATOM 642 O O . LEU A 1 80 ? 0.830 1.518 7.653 1.00 85.44 80 LEU A O 1
ATOM 646 N N . LEU A 1 81 ? 1.587 2.429 5.737 1.00 85.00 81 LEU A N 1
ATOM 647 C CA . LEU A 1 81 ? 0.716 3.607 5.738 1.00 85.00 81 LEU A CA 1
ATOM 648 C C . LEU A 1 81 ? -0.771 3.233 5.637 1.00 85.00 81 LEU A C 1
ATOM 650 O O . LEU A 1 81 ? -1.617 4.019 6.056 1.00 85.00 81 LEU A O 1
ATOM 654 N N . TRP A 1 82 ? -1.099 2.044 5.130 1.00 79.69 82 TRP A N 1
ATOM 655 C CA . TRP A 1 82 ? -2.452 1.486 5.127 1.00 79.69 82 TRP A CA 1
ATOM 656 C C . TRP A 1 82 ? -2.783 0.704 6.396 1.00 79.69 82 TRP A C 1
ATOM 658 O O . TRP A 1 82 ? -3.824 0.936 7.019 1.00 79.69 82 TRP A O 1
ATOM 668 N N . TYR A 1 83 ? -1.900 -0.206 6.806 1.00 81.00 83 TYR A N 1
ATOM 669 C CA . TYR A 1 83 ? -2.151 -1.088 7.942 1.00 81.00 83 TYR A CA 1
ATOM 670 C C . TYR A 1 83 ? -2.240 -0.329 9.260 1.00 81.00 83 TYR A C 1
ATOM 672 O O . TYR A 1 83 ? -3.101 -0.651 10.078 1.00 81.00 83 TYR A O 1
ATOM 680 N N . ILE A 1 84 ? -1.407 0.695 9.469 1.00 83.31 84 ILE A N 1
ATOM 681 C CA . ILE A 1 84 ? -1.385 1.443 10.731 1.00 83.31 84 ILE A CA 1
ATOM 682 C C . ILE A 1 84 ? -2.711 2.195 10.955 1.00 83.31 84 ILE A C 1
ATOM 684 O O . ILE A 1 84 ? -3.347 1.952 11.985 1.00 83.31 84 ILE A O 1
ATOM 688 N N . PRO A 1 85 ? -3.205 3.051 10.033 1.00 82.25 85 PRO A N 1
ATOM 689 C CA . PRO A 1 85 ? -4.506 3.697 10.200 1.00 82.25 85 PRO A CA 1
ATOM 690 C C . PRO A 1 85 ? -5.660 2.700 10.273 1.00 82.25 85 PRO A C 1
ATOM 692 O O . PRO A 1 85 ? -6.551 2.876 11.101 1.00 82.25 85 PRO A O 1
ATOM 695 N N . PHE A 1 86 ? -5.641 1.640 9.458 1.00 79.75 86 PHE A N 1
ATOM 696 C CA . PHE A 1 86 ? -6.683 0.615 9.483 1.00 79.75 86 PHE A CA 1
ATOM 697 C C . PHE A 1 86 ? -6.759 -0.080 10.848 1.00 79.75 86 PHE A C 1
ATOM 699 O O . PHE A 1 86 ? -7.834 -0.170 11.442 1.00 79.75 86 PHE A O 1
ATOM 706 N N . PHE A 1 87 ? -5.612 -0.493 11.391 1.00 79.81 87 PHE A N 1
ATOM 707 C CA . PHE A 1 87 ? -5.522 -1.111 12.709 1.00 79.81 87 PHE A CA 1
ATOM 708 C C . PHE A 1 87 ? -5.952 -0.148 13.821 1.00 79.81 87 PHE A C 1
ATOM 710 O O . PHE A 1 87 ? -6.684 -0.551 14.720 1.00 79.81 87 PHE A O 1
ATOM 717 N N . ILE A 1 88 ? -5.573 1.134 13.747 1.00 78.44 88 ILE A N 1
ATOM 718 C CA . ILE A 1 88 ? -6.000 2.161 14.713 1.00 78.44 88 ILE A CA 1
ATOM 719 C C . ILE A 1 88 ? -7.518 2.366 14.667 1.00 78.44 88 ILE A C 1
ATOM 721 O O . ILE A 1 88 ? -8.157 2.402 15.717 1.00 78.44 88 ILE A O 1
ATOM 725 N N . ILE A 1 89 ? -8.114 2.480 13.476 1.00 76.19 89 ILE A N 1
ATOM 726 C CA . ILE A 1 89 ? -9.568 2.634 13.311 1.00 76.19 89 ILE A CA 1
ATOM 727 C C . ILE A 1 89 ? -10.291 1.416 13.880 1.00 76.19 89 ILE A C 1
ATOM 729 O O . ILE A 1 89 ? -11.253 1.571 14.629 1.00 76.19 89 ILE A O 1
ATOM 733 N N . LEU A 1 90 ? -9.805 0.216 13.567 1.00 73.62 90 LEU A N 1
ATOM 734 C CA . LEU A 1 90 ? -10.364 -1.036 14.055 1.00 73.62 90 LEU A CA 1
ATOM 735 C C . LEU A 1 90 ? -10.239 -1.141 15.584 1.00 73.62 90 LEU A C 1
ATOM 737 O O . LEU A 1 90 ? -11.209 -1.462 16.268 1.00 73.62 90 LEU A O 1
ATOM 741 N N . PHE A 1 91 ? -9.086 -0.774 16.144 1.00 71.56 91 PHE A N 1
ATOM 742 C CA . PHE A 1 91 ? -8.856 -0.725 17.586 1.00 71.56 91 PHE A CA 1
ATOM 743 C C . PHE A 1 91 ? -9.780 0.281 18.290 1.00 71.56 91 PHE A C 1
ATOM 745 O O . PHE A 1 91 ? -10.381 -0.037 19.320 1.00 71.56 91 PHE A O 1
ATOM 752 N N . ILE A 1 92 ? -9.952 1.485 17.735 1.00 70.31 92 ILE A N 1
ATOM 753 C CA . ILE A 1 92 ? -10.887 2.495 18.255 1.00 70.31 92 ILE A CA 1
ATOM 754 C C . ILE A 1 92 ? -12.332 1.999 18.145 1.00 70.31 92 ILE A C 1
ATOM 756 O O . ILE A 1 92 ? -13.108 2.173 19.081 1.00 70.31 92 ILE A O 1
ATOM 760 N N . TYR A 1 93 ? -12.694 1.358 17.034 1.00 67.94 93 TYR A N 1
ATOM 761 C CA . TYR A 1 93 ? -14.026 0.800 16.825 1.00 67.94 93 TYR A CA 1
ATOM 762 C C . TYR A 1 93 ? -14.352 -0.258 17.880 1.00 67.94 93 TYR A C 1
ATOM 764 O O . TYR A 1 93 ? -15.345 -0.120 18.587 1.00 67.94 93 TYR A O 1
ATOM 772 N N . PHE A 1 94 ? -13.489 -1.258 18.074 1.00 66.00 94 PHE A N 1
ATOM 773 C CA . PHE A 1 94 ? -13.721 -2.291 19.084 1.00 66.00 94 PHE A CA 1
ATOM 774 C C . PHE A 1 94 ? -13.665 -1.732 20.508 1.00 66.00 94 PHE A C 1
ATOM 776 O O . PHE A 1 94 ? -14.554 -2.014 21.310 1.00 66.00 94 PHE A O 1
ATOM 783 N N . SER A 1 95 ? -12.690 -0.879 20.834 1.00 65.12 95 SER A N 1
ATOM 784 C CA . SER A 1 95 ? -12.635 -0.243 22.159 1.00 65.12 95 SER A CA 1
ATOM 785 C C . SER A 1 95 ? -13.835 0.673 22.437 1.00 65.12 95 SER A C 1
ATOM 787 O O . SER A 1 95 ? -14.230 0.805 23.596 1.00 65.12 95 SER A O 1
ATOM 789 N N . GLY A 1 96 ? -14.437 1.269 21.403 1.00 63.62 96 GLY A N 1
ATOM 790 C CA . GLY A 1 96 ? -15.670 2.053 21.470 1.00 63.62 96 GLY A CA 1
ATOM 791 C C . GLY A 1 96 ? -16.934 1.197 21.582 1.00 63.62 96 GLY A C 1
ATOM 792 O O . GLY A 1 96 ? -17.774 1.487 22.423 1.00 63.62 96 GLY A O 1
ATOM 793 N N . CYS A 1 97 ? -17.053 0.115 20.806 1.00 58.12 97 CYS A N 1
ATOM 794 C CA . CYS A 1 97 ? -18.185 -0.818 20.863 1.00 58.12 97 CYS A CA 1
ATOM 795 C C . CYS A 1 97 ? -18.252 -1.596 22.186 1.00 58.12 97 CYS A C 1
ATOM 797 O O . CYS A 1 97 ? -19.347 -1.880 22.664 1.00 58.12 97 CYS A O 1
ATOM 799 N N . PHE A 1 98 ? -17.105 -1.921 22.791 1.00 53.91 98 PHE A N 1
ATOM 800 C CA . PHE A 1 98 ? -17.040 -2.584 24.101 1.00 53.91 98 PHE A CA 1
ATOM 801 C C . PHE A 1 98 ? -16.990 -1.605 25.286 1.00 53.91 98 PHE A C 1
ATOM 803 O O . PHE A 1 98 ? -17.212 -2.017 26.423 1.00 53.91 98 PHE A O 1
ATOM 810 N N . SER A 1 99 ? -16.735 -0.311 25.054 1.00 50.25 99 SER A N 1
ATOM 811 C CA . SER A 1 99 ? -16.959 0.735 26.063 1.00 50.25 99 SER A CA 1
ATOM 812 C C . SER A 1 99 ? -18.429 1.147 26.038 1.00 50.25 99 SER A C 1
ATOM 814 O O . SER A 1 99 ? -18.785 2.173 25.464 1.00 50.25 99 SER A O 1
ATOM 816 N N . SER A 1 100 ? -19.292 0.340 26.657 1.00 43.66 100 SER A N 1
ATOM 817 C CA . SER A 1 100 ? -20.660 0.772 26.950 1.00 43.66 100 SER A CA 1
ATOM 818 C C . SER A 1 100 ? -20.631 2.053 27.795 1.00 43.66 100 SER A C 1
ATOM 820 O O . SER A 1 100 ? -19.780 2.215 28.668 1.00 43.66 100 SER A O 1
ATOM 822 N N . SER A 1 101 ? -21.554 2.965 27.499 1.00 50.69 101 SER A N 1
ATOM 823 C CA . SER A 1 101 ? -21.661 4.338 28.007 1.00 50.69 101 SER A CA 1
ATOM 824 C C . SER A 1 101 ? -22.035 4.459 29.495 1.00 50.69 101 SER A C 1
ATOM 826 O O . SER A 1 101 ? -22.538 5.499 29.908 1.00 50.69 101 SER A O 1
ATOM 828 N N . GLU A 1 102 ? -21.781 3.451 30.320 1.00 46.09 102 GLU A N 1
ATOM 829 C CA . GLU A 1 102 ? -22.118 3.492 31.740 1.00 46.09 102 GLU A CA 1
ATOM 830 C C . GLU A 1 102 ? -20.862 3.240 32.577 1.00 46.09 102 GLU A C 1
ATOM 832 O O . GLU A 1 102 ? 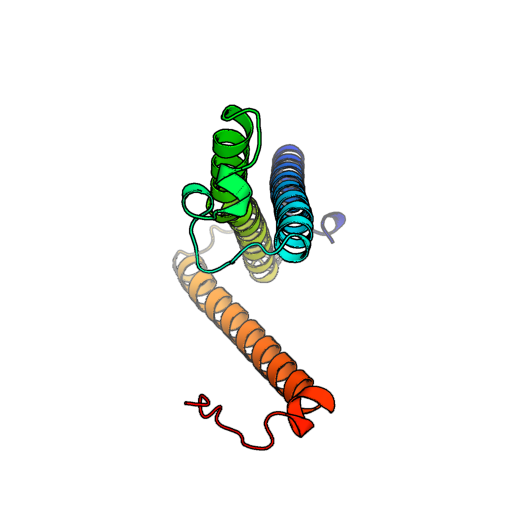-20.241 2.183 32.526 1.00 46.09 102 GLU A O 1
ATOM 837 N N . GLU A 1 103 ? -20.520 4.265 33.355 1.00 42.78 103 GLU A N 1
ATOM 838 C CA . GLU A 1 103 ? -19.514 4.294 34.413 1.00 42.78 103 GLU A CA 1
ATOM 839 C C . GLU A 1 103 ? -18.047 4.512 33.987 1.00 42.78 103 GLU A C 1
ATOM 841 O O . GLU A 1 103 ? -17.264 3.609 33.697 1.00 42.78 103 GLU A O 1
ATOM 846 N N . GLN A 1 104 ? -17.627 5.777 34.115 1.00 42.78 104 GLN A N 1
ATOM 847 C CA . GLN A 1 104 ? -16.255 6.194 34.417 1.00 42.78 104 GLN A CA 1
ATOM 848 C C . GLN A 1 104 ? -15.772 5.623 35.770 1.00 42.78 104 GLN A C 1
ATOM 850 O O . GLN A 1 104 ? -15.357 6.350 36.671 1.00 42.78 104 GLN A O 1
ATOM 855 N N . ARG A 1 105 ? -15.797 4.303 35.937 1.00 49.97 105 ARG A N 1
ATOM 856 C CA . ARG A 1 105 ? -14.990 3.603 36.932 1.00 49.97 105 ARG A CA 1
ATOM 857 C C . ARG A 1 105 ? -13.840 2.956 36.186 1.00 49.97 105 ARG A C 1
ATOM 859 O O . ARG A 1 105 ? -14.053 2.318 35.163 1.00 49.97 105 ARG A O 1
ATOM 866 N N . LYS A 1 106 ? -12.611 3.160 36.675 1.00 54.03 106 LYS A N 1
ATOM 867 C CA . LYS A 1 106 ? -11.383 2.525 36.166 1.00 54.03 106 LYS A CA 1
ATOM 868 C C . LYS A 1 106 ? -11.697 1.093 35.716 1.00 54.03 106 LYS A C 1
ATOM 870 O O . LYS A 1 106 ? -12.009 0.261 36.565 1.00 54.03 106 LYS A O 1
ATOM 875 N N . MET A 1 107 ? -11.661 0.836 34.405 1.00 53.50 107 MET A N 1
ATOM 876 C CA . MET A 1 107 ? -11.919 -0.497 33.857 1.00 53.50 107 MET A CA 1
ATOM 877 C C . MET A 1 107 ? -11.020 -1.495 34.599 1.00 53.50 107 MET A C 1
ATOM 879 O O . MET A 1 107 ? -9.802 -1.283 34.629 1.00 53.50 107 MET A O 1
ATOM 883 N N . PRO A 1 108 ? -11.579 -2.544 35.228 1.00 67.50 108 PRO A N 1
ATOM 884 C CA . PRO A 1 108 ? -10.770 -3.541 35.910 1.00 67.50 108 PRO A CA 1
ATOM 885 C C . PRO A 1 108 ? -9.819 -4.190 34.897 1.00 67.50 108 PRO A C 1
ATOM 887 O O . PRO A 1 108 ? -10.149 -4.314 33.718 1.00 67.50 108 PRO A O 1
ATOM 890 N N . VAL A 1 109 ? -8.629 -4.603 35.343 1.00 68.38 109 VAL A N 1
ATOM 891 C CA . VAL A 1 109 ? -7.589 -5.204 34.480 1.00 68.38 109 VAL A CA 1
ATOM 892 C C . VAL A 1 109 ? -8.140 -6.387 33.668 1.00 68.38 109 VAL A C 1
ATOM 894 O O . VAL A 1 109 ? -7.764 -6.575 32.515 1.00 68.38 109 VAL A O 1
ATOM 897 N N . SER A 1 110 ? -9.109 -7.121 34.221 1.00 63.88 110 SER A N 1
ATOM 898 C CA . SER A 1 110 ? -9.847 -8.187 33.534 1.00 63.88 110 SER A CA 1
ATOM 899 C C . SER A 1 110 ? -10.621 -7.712 32.298 1.00 63.88 110 SER A C 1
ATOM 901 O O . SER A 1 110 ? -10.659 -8.427 31.303 1.00 63.88 110 SER A O 1
ATOM 903 N N . GLY A 1 111 ? -11.190 -6.504 32.317 1.00 63.69 111 GLY A N 1
ATOM 904 C CA . GLY A 1 111 ? -11.885 -5.910 31.173 1.00 63.69 111 GLY A CA 1
ATOM 905 C C . GLY A 1 111 ? -10.936 -5.610 30.012 1.00 63.69 111 GLY A C 1
ATOM 906 O O . GLY A 1 111 ? -11.247 -5.938 28.872 1.00 63.69 111 GLY A O 1
ATOM 907 N N . TRP A 1 112 ? -9.742 -5.082 30.297 1.00 62.44 112 TRP A N 1
ATOM 908 C CA . TRP A 1 112 ? -8.689 -4.893 29.288 1.00 62.44 112 TRP A CA 1
ATOM 909 C C . TRP A 1 112 ? -8.175 -6.221 28.728 1.00 62.44 112 TRP A C 1
ATOM 911 O O . TRP A 1 112 ? -7.954 -6.344 27.524 1.00 62.44 112 TRP A O 1
ATOM 921 N N . LEU A 1 113 ? -8.030 -7.224 29.596 1.00 71.69 113 LEU A N 1
ATOM 922 C CA . LEU A 1 113 ? -7.537 -8.548 29.224 1.00 71.69 113 LEU A CA 1
ATOM 923 C C . LEU A 1 113 ? -8.550 -9.332 28.376 1.00 71.69 113 LEU A C 1
ATOM 925 O O . LEU A 1 113 ? -8.137 -10.125 27.542 1.00 71.69 113 LEU A O 1
ATOM 929 N N . LEU A 1 114 ? -9.854 -9.082 28.534 1.00 67.81 114 LEU A N 1
ATOM 930 C CA . LEU A 1 114 ? -10.923 -9.709 27.742 1.00 67.81 114 LEU A CA 1
ATOM 931 C C . LEU A 1 114 ? -11.223 -8.979 26.426 1.00 67.81 114 LEU A C 1
ATOM 933 O O . LEU A 1 114 ? -11.657 -9.613 25.461 1.00 67.81 114 LEU A O 1
ATOM 937 N N . LEU A 1 115 ? -10.979 -7.668 26.356 1.00 71.62 115 LEU A N 1
ATOM 938 C CA . LEU A 1 115 ? -11.286 -6.855 25.175 1.00 71.62 115 LEU A 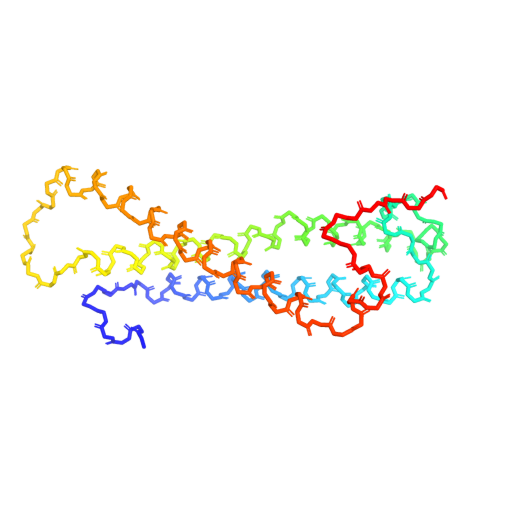CA 1
ATOM 939 C C . LEU A 1 115 ? -10.408 -7.236 23.975 1.00 71.62 115 LEU A C 1
ATOM 941 O O . LEU A 1 115 ? -10.916 -7.348 22.862 1.00 71.62 115 LEU A O 1
ATOM 945 N N . GLY A 1 116 ? -9.122 -7.519 24.207 1.00 72.25 116 GLY A N 1
ATOM 946 C CA . GLY A 1 116 ? -8.193 -7.984 23.170 1.00 72.25 116 GLY A CA 1
ATOM 947 C C . GLY A 1 116 ? -8.620 -9.312 22.521 1.00 72.25 116 GLY A C 1
ATOM 948 O O . GLY A 1 116 ? -8.874 -9.333 21.316 1.00 72.25 116 GLY A O 1
ATOM 949 N N . PRO A 1 117 ? -8.766 -10.410 23.289 1.00 74.62 117 PRO A N 1
ATOM 950 C CA . PRO A 1 117 ? -9.214 -11.706 22.776 1.00 74.62 117 PRO A CA 1
ATOM 951 C C . PRO A 1 117 ? -10.584 -11.648 22.096 1.00 74.62 117 PRO A C 1
ATOM 953 O O . PRO A 1 117 ? -10.770 -12.254 21.043 1.00 74.62 117 PRO A O 1
ATOM 956 N N . SER A 1 118 ? -11.528 -10.884 22.653 1.00 70.75 118 SER A N 1
ATOM 957 C CA . SER A 1 118 ? -12.866 -10.740 22.067 1.00 70.75 118 SER A CA 1
ATOM 958 C C . SER A 1 118 ? -12.809 -10.018 20.720 1.00 70.75 118 SER A C 1
ATOM 960 O O . SER A 1 118 ? -13.389 -10.492 19.746 1.00 70.75 118 SER A O 1
ATOM 962 N N . ALA A 1 119 ? -12.071 -8.907 20.629 1.00 73.06 119 ALA A N 1
ATOM 963 C CA . ALA A 1 119 ? -11.884 -8.183 19.373 1.00 73.06 119 ALA A CA 1
ATOM 964 C C . ALA A 1 119 ? -11.203 -9.058 18.308 1.00 73.06 119 ALA A C 1
ATOM 966 O O . ALA A 1 119 ? -11.662 -9.090 17.167 1.00 73.06 119 ALA A O 1
ATOM 967 N N . LEU A 1 120 ? -10.169 -9.819 18.686 1.00 73.94 120 LEU A N 1
ATOM 968 C CA . LEU A 1 120 ? -9.504 -10.771 17.792 1.00 73.94 120 LEU A CA 1
ATOM 969 C C . LEU A 1 120 ? -10.465 -11.855 17.289 1.00 73.94 120 LEU A C 1
ATOM 971 O O . LEU A 1 120 ? -10.471 -12.144 16.095 1.00 73.94 120 LEU A O 1
ATOM 975 N N . TYR A 1 121 ? -11.311 -12.408 18.162 1.00 77.50 121 TYR A N 1
ATOM 976 C CA . TYR A 1 121 ? -12.305 -13.414 17.784 1.00 77.50 121 TYR A CA 1
ATOM 977 C C . TYR A 1 121 ? -13.320 -12.875 16.765 1.00 77.50 121 TYR A C 1
ATOM 979 O O . TYR A 1 121 ? -13.581 -13.522 15.750 1.00 77.50 121 TYR A O 1
ATOM 987 N N . TYR A 1 122 ? -13.849 -11.665 16.977 1.00 74.44 122 TYR A N 1
ATOM 988 C CA . TYR A 1 122 ? -14.770 -11.044 16.020 1.00 74.44 122 TYR A CA 1
ATOM 989 C C . TYR A 1 122 ? -14.083 -10.678 14.701 1.00 74.44 122 TYR A C 1
ATOM 991 O O . TYR A 1 122 ? -14.652 -10.927 13.639 1.00 74.44 122 TYR A O 1
ATOM 999 N N . CYS A 1 123 ? -12.854 -10.148 14.740 1.00 76.69 123 CYS A N 1
ATOM 1000 C CA . CYS A 1 123 ? -12.064 -9.891 13.531 1.00 76.69 123 CYS A CA 1
ATOM 1001 C C . CYS A 1 123 ? -11.850 -11.169 12.726 1.00 76.69 123 CYS A C 1
ATOM 1003 O O . CYS A 1 123 ? -12.045 -11.179 11.511 1.00 76.69 123 CYS A O 1
ATOM 1005 N N . PHE A 1 124 ? -11.484 -12.252 13.409 1.00 81.94 124 PHE A N 1
ATOM 1006 C CA . PHE A 1 124 ? -11.307 -13.556 12.793 1.00 81.94 124 PHE A CA 1
ATOM 1007 C C . PHE A 1 124 ? -12.613 -14.046 12.158 1.00 81.94 124 PHE A C 1
ATOM 1009 O O . PHE A 1 124 ? -12.614 -14.414 10.987 1.00 81.94 124 PHE A O 1
ATOM 1016 N N . GLY A 1 125 ? -13.739 -13.960 12.873 1.00 86.88 125 GLY A N 1
ATOM 1017 C CA . GLY A 1 125 ? -15.051 -14.338 12.344 1.00 86.88 125 GLY A CA 1
ATOM 1018 C C . GLY A 1 125 ? -15.451 -13.551 11.092 1.00 86.88 125 GLY A C 1
ATOM 1019 O O . GLY A 1 125 ? -15.860 -14.146 10.096 1.00 86.88 125 GLY A O 1
ATOM 1020 N N . VAL A 1 126 ? -15.272 -12.226 11.102 1.00 82.31 126 VAL A N 1
ATOM 1021 C CA . VAL A 1 126 ? -15.525 -11.368 9.929 1.00 82.31 126 VAL A CA 1
ATOM 1022 C C . VAL A 1 126 ? -14.596 -11.733 8.771 1.00 82.31 126 VAL A C 1
ATOM 1024 O O . VAL A 1 126 ? -15.047 -11.809 7.632 1.00 82.31 126 VAL A O 1
ATOM 1027 N N . THR A 1 127 ? -13.324 -12.016 9.052 1.00 83.19 127 THR A N 1
ATOM 1028 C CA . THR A 1 127 ? -12.348 -12.421 8.030 1.00 83.19 127 THR A CA 1
ATOM 1029 C C . THR A 1 127 ? -12.748 -13.743 7.383 1.00 83.19 127 THR A C 1
ATOM 1031 O O . THR A 1 127 ? -12.788 -13.838 6.160 1.00 83.19 127 THR A O 1
ATOM 1034 N N . VAL A 1 128 ? -13.120 -14.747 8.181 1.00 90.12 128 VAL A N 1
ATOM 1035 C CA . VAL A 1 128 ? -13.603 -16.043 7.677 1.00 90.12 128 VAL A CA 1
ATOM 1036 C C . VAL A 1 128 ? -14.876 -15.867 6.848 1.00 90.12 128 VAL A C 1
ATOM 1038 O O . VAL A 1 128 ? -14.999 -16.453 5.773 1.00 90.12 128 VAL A O 1
ATOM 1041 N N . LEU A 1 129 ? -15.812 -15.026 7.291 1.00 90.00 129 LEU A N 1
ATOM 1042 C CA . LEU A 1 129 ? -17.032 -14.739 6.537 1.00 90.00 129 LEU A CA 1
ATOM 1043 C C . LEU A 1 129 ? -16.727 -14.061 5.192 1.00 90.00 129 LEU A C 1
ATOM 1045 O O . LEU A 1 129 ? -17.258 -14.467 4.164 1.00 90.00 129 LEU A O 1
ATOM 1049 N N . LEU A 1 130 ? -15.833 -13.073 5.164 1.00 86.44 130 LEU A N 1
ATOM 1050 C CA . LEU A 1 130 ? -15.423 -12.418 3.919 1.00 86.44 130 LEU A CA 1
ATOM 1051 C C . LEU A 1 130 ? -14.706 -13.384 2.972 1.00 86.44 130 LEU A C 1
ATOM 1053 O O . LEU A 1 130 ? -15.012 -13.397 1.783 1.00 86.44 130 LEU A O 1
ATOM 1057 N N . VAL A 1 131 ? -13.806 -14.226 3.489 1.00 89.00 131 VAL A N 1
ATOM 1058 C CA . VAL A 1 131 ? -13.109 -15.250 2.694 1.00 89.00 131 VAL A CA 1
ATOM 1059 C C . VAL A 1 131 ? -14.102 -16.259 2.122 1.00 89.00 131 VAL A C 1
ATOM 1061 O O . VAL A 1 131 ? -14.038 -16.567 0.937 1.00 89.00 131 VAL A O 1
ATOM 1064 N N . THR A 1 132 ? -15.054 -16.747 2.919 1.00 87.19 132 THR A N 1
ATOM 1065 C CA . THR A 1 132 ? -16.071 -17.699 2.435 1.00 87.19 132 THR A CA 1
ATOM 1066 C C . THR A 1 132 ? -16.983 -17.082 1.377 1.00 87.19 132 THR A C 1
ATOM 1068 O O . THR A 1 132 ? -17.244 -17.730 0.363 1.00 87.19 132 THR A O 1
ATOM 1071 N N . LEU A 1 133 ? -17.406 -15.825 1.547 1.00 90.50 133 LEU A N 1
ATOM 1072 C CA . LEU A 1 133 ? -18.149 -15.092 0.519 1.00 90.50 133 LEU A CA 1
ATOM 1073 C C . LEU A 1 133 ? -17.320 -14.908 -0.754 1.00 90.50 133 LEU A C 1
ATOM 1075 O O . LEU A 1 133 ? -17.820 -15.166 -1.844 1.00 90.50 133 LEU A O 1
ATOM 1079 N N . TRP A 1 134 ? -16.058 -14.502 -0.631 1.00 86.12 134 TRP A N 1
ATOM 1080 C CA . TRP A 1 134 ? -15.161 -14.309 -1.769 1.00 86.12 134 TRP A CA 1
ATOM 1081 C C . TRP A 1 134 ? -14.925 -15.612 -2.545 1.00 86.12 134 TRP A C 1
ATOM 1083 O O . TRP A 1 134 ? -15.052 -15.627 -3.769 1.00 86.12 134 TRP A O 1
ATOM 1093 N N . VAL A 1 135 ? -14.684 -16.725 -1.844 1.00 86.81 135 VAL A N 1
ATOM 1094 C CA . VAL A 1 135 ? -14.574 -18.062 -2.450 1.00 86.81 135 VAL A CA 1
ATOM 1095 C C . VAL A 1 135 ? -15.880 -18.457 -3.141 1.00 86.81 135 VAL A C 1
ATOM 1097 O O . VAL A 1 135 ? -15.839 -18.963 -4.259 1.00 86.81 135 VAL A O 1
ATOM 1100 N N . ALA A 1 136 ? -17.038 -18.204 -2.526 1.00 86.19 136 ALA A N 1
ATOM 1101 C CA . ALA A 1 136 ? -18.334 -18.492 -3.139 1.00 86.19 136 ALA A CA 1
ATOM 1102 C C . ALA A 1 136 ? -18.577 -17.657 -4.410 1.00 86.19 136 ALA A C 1
ATOM 1104 O O . ALA A 1 136 ? -19.083 -18.184 -5.400 1.00 86.19 136 ALA A O 1
ATOM 1105 N N . PHE A 1 137 ? -18.177 -16.382 -4.411 1.00 85.44 137 PHE A N 1
ATOM 1106 C CA . PHE A 1 137 ? -18.245 -15.516 -5.590 1.00 85.44 137 PHE A CA 1
ATOM 1107 C C . PHE A 1 137 ? -17.341 -16.013 -6.719 1.00 85.44 137 PHE A C 1
ATOM 1109 O O . PHE A 1 137 ? -17.813 -16.155 -7.845 1.00 85.44 137 PHE A O 1
ATOM 1116 N N . LEU A 1 138 ? -16.081 -16.343 -6.422 1.00 80.94 138 LEU A N 1
ATOM 1117 C CA . LEU A 1 138 ? -15.156 -16.928 -7.400 1.00 80.94 138 LEU A CA 1
ATOM 1118 C C . LEU A 1 138 ? -15.654 -18.266 -7.944 1.00 80.94 138 LEU A C 1
ATOM 1120 O O . LEU A 1 138 ? -15.511 -18.553 -9.128 1.00 80.94 138 LEU A O 1
ATOM 1124 N N . TRP A 1 139 ? -16.260 -19.087 -7.088 1.00 78.19 139 TRP A N 1
ATOM 1125 C CA . TRP A 1 139 ? -16.842 -20.362 -7.491 1.00 78.19 139 TRP A CA 1
ATOM 1126 C C . TRP A 1 139 ? -18.006 -20.190 -8.471 1.00 78.19 139 TRP A C 1
ATOM 1128 O O . TRP A 1 139 ? -18.244 -21.066 -9.302 1.00 78.19 139 TRP A O 1
ATOM 1138 N N . ASN A 1 140 ? -18.719 -19.066 -8.383 1.00 78.25 140 ASN A N 1
ATOM 1139 C CA . ASN A 1 140 ? -19.820 -18.724 -9.274 1.00 78.25 140 ASN A CA 1
ATOM 1140 C C . ASN A 1 140 ? -19.361 -18.019 -10.567 1.00 78.25 140 ASN A C 1
ATOM 1142 O O . ASN A 1 140 ? -20.192 -17.734 -11.426 1.00 78.25 140 ASN A O 1
ATOM 1146 N N . ASP A 1 141 ? -18.064 -17.729 -10.724 1.00 79.25 141 ASP A N 1
ATOM 1147 C CA . ASP A 1 141 ? -17.538 -17.077 -11.921 1.00 79.25 141 ASP A CA 1
ATOM 1148 C C . ASP A 1 141 ? -17.471 -18.071 -13.104 1.00 79.25 141 ASP A C 1
ATOM 1150 O O . ASP A 1 141 ? -16.719 -19.054 -13.060 1.00 79.25 141 ASP A O 1
ATOM 1154 N N . PRO A 1 142 ? -18.228 -17.842 -14.193 1.00 77.06 142 PRO A N 1
ATOM 1155 C CA . PRO A 1 142 ? -18.305 -18.777 -15.312 1.00 77.06 142 PRO A CA 1
ATOM 1156 C C . PRO A 1 142 ? -16.984 -18.914 -16.088 1.00 77.06 142 PRO A C 1
ATOM 1158 O O . PRO A 1 142 ? -16.724 -19.975 -16.659 1.00 77.06 142 PRO A O 1
ATOM 1161 N N . VAL A 1 143 ? -16.128 -17.885 -16.096 1.00 78.00 143 VAL A N 1
ATOM 1162 C CA . VAL A 1 143 ? -14.843 -17.886 -16.815 1.00 78.00 143 VAL A CA 1
ATOM 1163 C C . VAL A 1 143 ? -13.848 -18.804 -16.110 1.00 78.00 143 VAL A C 1
ATOM 1165 O O . VAL A 1 143 ? -13.201 -19.641 -16.746 1.00 78.00 143 VAL A O 1
ATOM 1168 N N . LEU A 1 144 ? -13.768 -18.702 -14.781 1.00 67.56 144 LEU A N 1
ATOM 1169 C CA . LEU A 1 144 ? -12.910 -19.567 -13.967 1.00 67.56 144 LEU A CA 1
ATOM 1170 C C . LEU A 1 144 ? -13.380 -21.023 -14.001 1.00 67.56 144 LEU A C 1
ATOM 1172 O O . LEU A 1 144 ? -12.557 -21.932 -14.119 1.00 67.56 144 LEU A O 1
ATOM 1176 N N . ARG A 1 145 ? -14.698 -21.250 -13.980 1.00 72.75 145 ARG A N 1
ATOM 1177 C CA . ARG A 1 145 ? -15.300 -22.591 -14.051 1.00 72.75 145 ARG A CA 1
ATOM 1178 C C . ARG A 1 145 ? -15.060 -23.300 -15.376 1.00 72.75 145 ARG A C 1
ATOM 1180 O O . ARG A 1 145 ? -14.965 -24.526 -15.388 1.00 72.75 145 ARG A O 1
ATOM 1187 N N . HIS A 1 146 ? -14.941 -22.549 -16.468 1.00 73.12 146 HIS A N 1
ATOM 1188 C CA . HIS A 1 146 ? -14.582 -23.114 -17.764 1.00 73.12 146 HIS A CA 1
ATOM 1189 C C . HIS A 1 146 ? -13.098 -23.506 -17.824 1.00 73.12 146 HIS A C 1
ATOM 1191 O O . HIS A 1 146 ? -12.760 -24.543 -18.391 1.00 73.12 146 HIS A O 1
ATOM 1197 N N . LYS A 1 147 ? -12.204 -22.697 -17.237 1.00 68.88 147 LYS A N 1
ATOM 1198 C CA . LYS A 1 147 ? -10.752 -22.932 -17.289 1.00 68.88 147 LYS A CA 1
ATOM 1199 C C . LYS A 1 147 ? -10.277 -24.000 -16.296 1.00 68.88 147 LYS A C 1
ATOM 1201 O O . LYS A 1 147 ? -9.431 -24.815 -16.646 1.00 68.88 147 LYS A O 1
ATOM 1206 N N . TYR A 1 148 ? -10.847 -24.039 -15.092 1.00 69.88 148 TYR A N 1
ATOM 1207 C CA . TYR A 1 148 ? -10.491 -25.002 -14.046 1.00 69.88 148 TYR A CA 1
ATOM 1208 C C . TYR A 1 148 ? -11.754 -25.626 -13.434 1.00 69.88 148 TYR A C 1
ATOM 1210 O O . TYR A 1 148 ? -12.248 -25.175 -12.401 1.00 69.88 148 TYR A O 1
ATOM 1218 N N . PRO A 1 149 ? -12.301 -26.692 -14.041 1.00 66.00 149 PRO A N 1
ATOM 1219 C CA . PRO A 1 149 ? -13.549 -27.297 -13.575 1.00 66.00 149 PRO A CA 1
ATOM 1220 C C . PRO A 1 149 ? -13.402 -28.094 -12.265 1.00 66.00 149 PRO A C 1
ATOM 1222 O O . PRO A 1 149 ? -14.408 -28.499 -11.679 1.00 66.00 149 PRO A O 1
ATOM 1225 N N . ARG A 1 150 ? -12.170 -28.355 -11.802 1.00 68.19 150 ARG A N 1
ATOM 1226 C CA . ARG A 1 150 ? -11.886 -29.138 -10.588 1.00 68.19 150 ARG A CA 1
ATOM 1227 C C . ARG A 1 150 ? -11.575 -28.230 -9.397 1.00 68.19 150 ARG A C 1
ATOM 1229 O O . ARG A 1 150 ? -10.988 -27.171 -9.556 1.00 68.19 150 ARG A O 1
ATOM 1236 N N . LEU A 1 151 ? -11.921 -28.707 -8.197 1.00 66.88 151 LEU A N 1
ATOM 1237 C CA . LEU A 1 151 ? -11.706 -28.014 -6.917 1.00 66.88 151 LEU A CA 1
ATOM 1238 C C . LEU A 1 151 ? -10.221 -27.721 -6.623 1.00 66.88 151 LEU A C 1
ATOM 1240 O O . LEU A 1 151 ? -9.912 -26.756 -5.935 1.00 66.88 151 LEU A O 1
ATOM 1244 N N . PHE A 1 152 ? -9.311 -28.547 -7.144 1.00 68.88 152 PHE A N 1
ATOM 1245 C CA . PHE A 1 152 ? -7.872 -28.406 -6.953 1.00 68.88 152 PHE A CA 1
ATOM 1246 C C . PHE A 1 152 ? -7.207 -27.988 -8.262 1.00 68.88 152 PHE A C 1
ATOM 1248 O O . PHE A 1 152 ? -7.380 -28.652 -9.287 1.00 68.88 152 PHE A O 1
ATOM 1255 N N . TYR A 1 153 ? -6.433 -26.903 -8.208 1.00 64.12 153 TYR A N 1
ATOM 1256 C CA . TYR A 1 153 ? -5.556 -26.498 -9.300 1.00 64.12 153 TYR A CA 1
ATOM 1257 C C . TYR A 1 153 ? -4.439 -27.535 -9.452 1.00 64.12 153 TYR A C 1
ATOM 1259 O O . TYR A 1 153 ? -3.653 -27.749 -8.530 1.00 64.12 153 TYR A O 1
ATOM 1267 N N . VAL A 1 154 ? -4.391 -28.195 -10.608 1.00 71.62 154 VAL A N 1
ATOM 1268 C CA . VAL A 1 154 ? -3.258 -29.032 -11.003 1.00 71.62 154 VAL A CA 1
ATOM 1269 C C . VAL A 1 154 ? -2.399 -28.167 -11.923 1.00 71.62 154 VAL A C 1
ATOM 1271 O O . VAL A 1 154 ? -2.909 -27.775 -12.972 1.00 71.62 154 VAL A O 1
ATOM 1274 N N . PRO A 1 155 ? -1.158 -27.816 -11.541 1.00 60.47 155 PRO A N 1
ATOM 1275 C CA . PRO A 1 155 ? -0.284 -27.039 -12.409 1.00 60.47 155 PRO A CA 1
ATOM 1276 C C . PRO A 1 155 ? -0.027 -27.817 -13.702 1.00 60.47 155 PRO A C 1
ATOM 1278 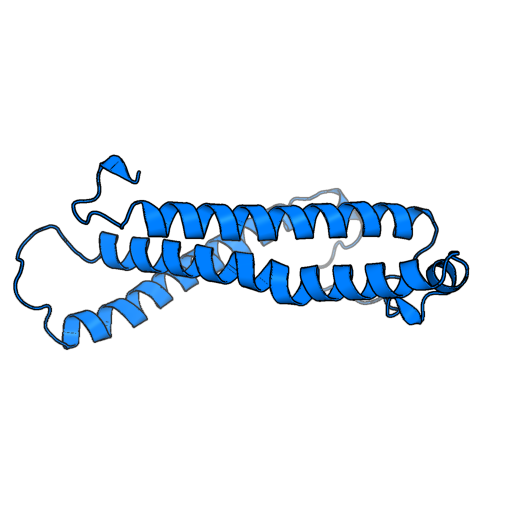O O . PRO A 1 155 ? 0.264 -29.014 -13.664 1.00 60.47 155 PRO A O 1
ATOM 1281 N N . GLU A 1 156 ? -0.186 -27.142 -14.837 1.00 67.81 156 GLU A N 1
ATOM 1282 C CA . GLU A 1 156 ? 0.188 -27.692 -16.139 1.00 67.81 156 GLU A CA 1
ATOM 1283 C C . GLU A 1 156 ? 1.722 -27.860 -16.198 1.00 67.81 156 GLU A C 1
ATOM 1285 O O . GLU A 1 156 ? 2.432 -27.029 -15.621 1.00 67.81 156 GLU A O 1
ATOM 1290 N N . PRO A 1 157 ? 2.222 -28.958 -16.797 1.00 64.31 157 PRO A N 1
ATOM 1291 C CA . PRO A 1 157 ? 3.652 -29.255 -16.879 1.00 64.31 157 PRO A CA 1
ATOM 1292 C C . PRO A 1 157 ? 4.428 -28.282 -17.773 1.00 64.31 157 PRO A C 1
ATOM 1294 O O . PRO A 1 157 ? 3.843 -27.770 -18.756 1.00 64.31 157 PRO A O 1
#

Secondary structure (DSSP, 8-state):
-GGG-SS---HHHHHHHHHHHHHHHHHHHHHHHHHHHHHHTT--TTS-TTT-HHHHT-SSTHHHHHHHHHHHIIIIIIHHHHHHHHHHHHHHHHHHHHS-SS--S---HHHHHHHHHHHHHHHHHHHHHHHHHHHHHHHT-HHHHHH--SSS-----

Radius of gyration: 22.72 Å; chains: 1; bounding box: 42×46×60 Å